Protein AF-0000000074055355 (afdb_homodimer)

Sequence (142 aa):
MTSERKTMTLNLTKDEMDILDALATRKDVSKTSILKAAIKLYYIINLRIESGEKIFSEDDKTGEKAELLLLMTSERKTMTLNLTKDEMDILDALATRKDVSKTSILKAAIKLYYIINLRIESGEKIFSEDDKTGEKAELLLL

Organism: NCBI:txid44742

Solvent-accessible surface area (backbone atoms only — not comparable to full-atom values): 8017 Å² total; per-residue (Å²): 125,85,67,55,71,42,78,48,77,43,82,32,44,46,68,59,48,48,51,40,50,53,52,13,60,76,67,71,51,49,50,66,57,48,52,54,50,15,49,52,49,45,50,56,52,51,54,42,42,75,72,48,29,45,42,31,36,29,33,70,87,79,63,51,73,43,76,57,82,76,129,124,86,68,56,70,40,78,48,77,42,81,32,46,45,68,58,49,48,51,40,51,52,51,13,61,76,68,72,51,50,51,68,56,48,50,54,50,16,50,52,49,44,49,54,52,50,55,41,42,75,72,50,29,44,44,30,36,29,33,69,86,81,63,51,72,45,73,58,80,76,127

Radius of gyration: 15.93 Å; Cα contacts (8 Å, |Δi|>4): 194; chains: 2; bounding box: 33×42×35 Å

Foldseek 3Di:
DPPDDDDDDDDDDPVVVVVLVVVCVVVVHHSVVVVVVVVVVVVVQVVQVVVPDWDWDADPPPRDIDTDDDD/DPPDDDDDDDDDDPVVVVVLVVVCVVVVHHSVVVVVVVVVVVVVQVVQVVVPDWDWDADPPPRDIDTDDDD

Nearest PDB structures (foldseek):
  8qma-assembly1_A  TM=3.713E-01  e=1.885E+00  Sinapis alba
  8dmh-assembly1_c  TM=2.746E-01  e=8.379E+00  Mammarenavirus choriomeningitidis
  8qma-assembly1_A  TM=3.710E-01  e=1.885E+00  Sinapis alba
  8dmh-assembly1_c  TM=2.747E-01  e=8.379E+00  Mammarenavirus choriomeningitidis

pLDDT: mean 91.63, std 10.8, range [41.03, 97.75]

Structure (mmCIF, N/CA/C/O backbone):
data_AF-0000000074055355-model_v1
#
loop_
_entity.id
_entity.type
_entity.pdbx_description
1 polymer 'Transcriptional regulator'
#
loop_
_atom_site.group_PDB
_atom_site.id
_atom_site.type_symbol
_atom_site.label_atom_id
_atom_site.label_alt_id
_atom_site.label_comp_id
_atom_site.label_asym_id
_atom_site.label_entity_id
_atom_site.label_seq_id
_atom_site.pdbx_PDB_ins_code
_atom_site.Cartn_x
_atom_site.Cartn_y
_atom_site.Cartn_z
_atom_site.occupancy
_atom_site.B_iso_or_equiv
_atom_site.auth_seq_id
_atom_site.auth_comp_id
_atom_site.auth_asym_id
_atom_site.auth_atom_id
_atom_site.pdbx_PDB_model_num
ATOM 1 N N . MET A 1 1 ? 15.883 3.686 22.25 1 41.47 1 MET A N 1
ATOM 2 C CA . MET A 1 1 ? 16.156 5.035 21.766 1 41.47 1 MET A CA 1
ATOM 3 C C . MET A 1 1 ? 14.883 5.68 21.203 1 41.47 1 MET A C 1
ATOM 5 O O . MET A 1 1 ? 14.125 5.035 20.484 1 41.47 1 MET A O 1
ATOM 9 N N . THR A 1 2 ? 14.227 6.559 21.891 1 52.44 2 THR A N 1
ATOM 10 C CA . THR A 1 2 ? 12.953 7.199 21.578 1 52.44 2 THR A CA 1
AT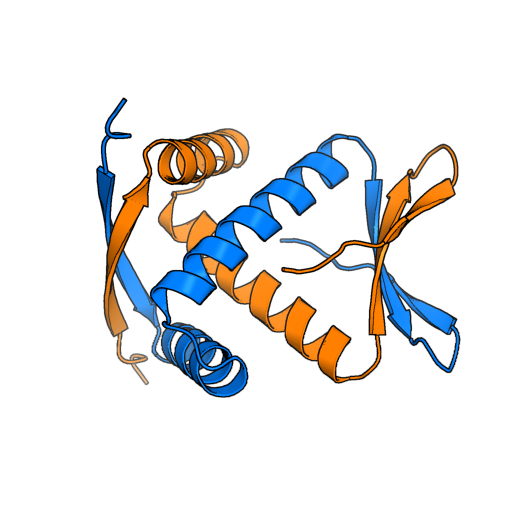OM 11 C C . THR A 1 2 ? 12.883 7.562 20.109 1 52.44 2 THR A C 1
ATOM 13 O O . THR A 1 2 ? 13.656 8.391 19.625 1 52.44 2 THR A O 1
ATOM 16 N N . SER A 1 3 ? 12.633 6.684 19.281 1 61.75 3 SER A N 1
ATOM 17 C CA . SER A 1 3 ? 12.719 6.82 17.828 1 61.75 3 SER A CA 1
ATOM 18 C C . SER A 1 3 ? 12.125 8.148 17.359 1 61.75 3 SER A C 1
ATOM 20 O O . SER A 1 3 ? 11.016 8.508 17.75 1 61.75 3 SER A O 1
ATOM 22 N N . GLU A 1 4 ? 12.852 9.195 17.031 1 82.12 4 GLU A N 1
ATOM 23 C CA . GLU A 1 4 ? 12.523 10.516 16.516 1 82.12 4 GLU A CA 1
ATOM 24 C C . GLU A 1 4 ? 11.312 10.461 15.586 1 82.12 4 GLU A C 1
ATOM 26 O O . GLU A 1 4 ? 11.219 9.57 14.75 1 82.12 4 GLU A O 1
ATOM 31 N N . ARG A 1 5 ? 10.188 11.117 16.109 1 87 5 ARG A N 1
ATOM 32 C CA . ARG A 1 5 ? 8.984 11.234 15.281 1 87 5 ARG A CA 1
ATOM 33 C C . ARG A 1 5 ? 9.125 12.367 14.266 1 87 5 ARG A C 1
ATOM 35 O O . ARG A 1 5 ? 9.75 13.398 14.555 1 87 5 ARG A O 1
ATOM 42 N N . LYS A 1 6 ? 8.68 12.062 13.094 1 93.88 6 LYS A N 1
ATOM 43 C CA . LYS A 1 6 ? 8.617 13.039 12.016 1 93.88 6 LYS A CA 1
ATOM 44 C C . LYS A 1 6 ? 7.176 13.367 11.648 1 93.88 6 LYS A C 1
ATOM 46 O O . LYS A 1 6 ? 6.328 12.469 11.586 1 93.88 6 LYS A O 1
ATOM 51 N N . THR A 1 7 ? 6.891 14.648 11.516 1 95.44 7 THR A N 1
ATOM 52 C CA . THR A 1 7 ? 5.535 15.086 11.203 1 95.44 7 THR A CA 1
ATOM 53 C C . THR A 1 7 ? 5.402 15.406 9.719 1 95.44 7 THR A C 1
ATOM 55 O O . THR A 1 7 ? 6.289 16.031 9.125 1 95.44 7 THR A O 1
ATOM 58 N N . MET A 1 8 ? 4.25 15 9.086 1 95.38 8 MET A N 1
ATOM 59 C CA . MET A 1 8 ? 3.918 15.312 7.699 1 95.38 8 MET A CA 1
ATOM 60 C C . MET A 1 8 ? 2.453 15.719 7.57 1 95.38 8 MET A C 1
ATOM 62 O O . MET A 1 8 ? 1.584 15.141 8.219 1 95.38 8 MET A O 1
ATOM 66 N N . THR A 1 9 ? 2.248 16.703 6.762 1 96.06 9 THR A N 1
ATOM 67 C CA . THR A 1 9 ? 0.883 17.109 6.449 1 96.06 9 THR A CA 1
ATOM 68 C C . THR A 1 9 ? 0.527 16.75 5.012 1 96.06 9 THR A C 1
ATOM 70 O O . THR A 1 9 ? 1.319 16.969 4.094 1 96.06 9 THR A O 1
ATOM 73 N N . LEU A 1 10 ? -0.692 16.156 4.895 1 95.81 10 LEU A N 1
ATOM 74 C CA .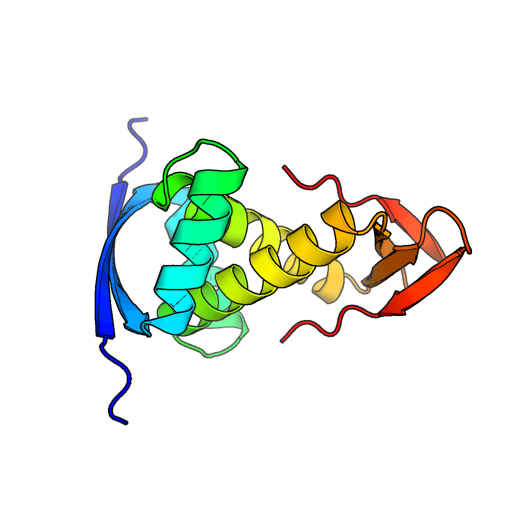 LEU A 1 10 ? -1.157 15.703 3.59 1 95.81 10 LEU A CA 1
ATOM 75 C C . LEU A 1 10 ? -2.422 16.453 3.174 1 95.81 10 LEU A C 1
ATOM 77 O O . LEU A 1 10 ? -3.295 16.703 4.008 1 95.81 10 LEU A O 1
ATOM 81 N N . ASN A 1 11 ? -2.379 16.844 1.925 1 96.19 11 ASN A N 1
ATOM 82 C CA . ASN A 1 11 ? -3.604 17.281 1.271 1 96.19 11 ASN A CA 1
ATOM 83 C C . ASN A 1 11 ? -4.152 16.219 0.323 1 96.19 11 ASN A C 1
ATOM 85 O O . ASN A 1 11 ? -3.598 16 -0.753 1 96.19 11 ASN A O 1
ATOM 89 N N . LEU A 1 12 ? -5.262 15.57 0.776 1 96.75 12 LEU A N 1
ATOM 90 C CA . LEU A 1 12 ? -5.871 14.469 0.041 1 96.75 12 LEU A CA 1
ATOM 91 C C . LEU A 1 12 ? -7.152 14.914 -0.651 1 96.75 12 LEU A C 1
ATOM 93 O O . LEU A 1 12 ? -7.816 15.844 -0.189 1 96.75 12 LEU A O 1
ATOM 97 N N . THR A 1 13 ? -7.375 14.25 -1.804 1 95.88 13 THR A N 1
ATOM 98 C CA . THR A 1 13 ? -8.695 14.445 -2.379 1 95.88 13 THR A CA 1
ATOM 99 C C . THR A 1 13 ? -9.773 13.836 -1.485 1 95.88 13 THR A C 1
ATOM 101 O O . THR A 1 13 ? -9.469 13.062 -0.575 1 95.88 13 THR A O 1
ATOM 104 N N . LYS A 1 14 ? -10.953 14.281 -1.746 1 95.88 14 LYS A N 1
ATOM 105 C CA . LYS A 1 14 ? -12.07 13.688 -1.013 1 95.88 14 LYS A CA 1
ATOM 106 C C . LYS A 1 14 ? -12.125 12.18 -1.227 1 95.88 14 LYS A C 1
ATOM 108 O O . LYS A 1 14 ? -12.391 11.422 -0.289 1 95.88 14 LYS A O 1
ATOM 113 N N . ASP A 1 15 ? -11.914 11.773 -2.436 1 94.88 15 ASP A N 1
ATOM 114 C CA . ASP A 1 15 ? -11.945 10.352 -2.76 1 94.88 15 ASP A CA 1
ATOM 115 C C . ASP A 1 15 ? -10.883 9.586 -1.967 1 94.88 15 ASP A C 1
ATOM 117 O O . ASP A 1 15 ? -11.164 8.508 -1.43 1 94.88 15 ASP A O 1
ATOM 121 N N . GLU A 1 16 ? -9.664 10.07 -1.868 1 96 16 GLU A N 1
ATOM 122 C CA . GLU A 1 16 ? -8.57 9.438 -1.131 1 96 16 GLU A CA 1
ATOM 123 C C . GLU A 1 16 ? -8.898 9.344 0.358 1 96 16 GLU A C 1
ATOM 125 O O . GLU A 1 16 ? -8.648 8.32 0.99 1 96 16 GLU A O 1
ATOM 130 N N . MET A 1 17 ? -9.5 10.406 0.881 1 97 17 MET A N 1
ATOM 131 C CA . MET A 1 17 ? -9.891 10.422 2.289 1 97 17 MET A CA 1
ATOM 132 C C . MET A 1 17 ? -11.008 9.414 2.553 1 97 17 MET A C 1
ATOM 134 O O . MET A 1 17 ? -11.016 8.742 3.586 1 97 17 MET A O 1
ATOM 138 N N . ASP A 1 18 ? -11.93 9.328 1.61 1 96.81 18 ASP A N 1
ATOM 139 C CA . ASP A 1 18 ? -13.031 8.375 1.745 1 96.81 18 ASP A CA 1
ATOM 140 C C . ASP A 1 18 ? -12.508 6.941 1.763 1 96.81 18 ASP A C 1
ATOM 142 O O . ASP A 1 18 ? -13.039 6.094 2.486 1 96.81 18 ASP A O 1
ATOM 146 N N . ILE A 1 19 ? -11.492 6.695 0.997 1 97.38 19 ILE A N 1
ATOM 147 C CA . ILE A 1 19 ? -10.859 5.379 0.988 1 97.38 19 ILE A CA 1
ATOM 148 C C . ILE A 1 19 ? -10.297 5.066 2.373 1 97.38 19 ILE A C 1
ATOM 150 O O . ILE A 1 19 ? -10.539 3.988 2.918 1 97.38 19 ILE A O 1
ATOM 154 N N . LEU A 1 20 ? -9.547 6.004 2.965 1 97.69 20 LEU A N 1
ATOM 155 C CA . LEU A 1 20 ? -8.977 5.816 4.293 1 97.69 20 LEU A CA 1
ATOM 156 C C . LEU A 1 20 ? -10.07 5.586 5.328 1 97.69 20 LEU A C 1
ATOM 158 O O . LEU A 1 20 ? -9.961 4.688 6.168 1 97.69 20 LEU A O 1
ATOM 162 N N . ASP A 1 21 ? -11.148 6.363 5.191 1 97.5 21 ASP A N 1
ATOM 163 C CA . ASP A 1 21 ? -12.258 6.238 6.133 1 97.5 21 ASP A CA 1
ATOM 164 C C . ASP A 1 21 ? -12.922 4.867 6.027 1 97.5 21 ASP A C 1
ATOM 166 O O . ASP A 1 21 ? -13.203 4.23 7.043 1 97.5 21 ASP A O 1
ATOM 170 N N . ALA A 1 22 ? -13.156 4.477 4.832 1 97.44 22 ALA A N 1
ATOM 171 C CA . ALA A 1 22 ? -13.812 3.191 4.605 1 97.44 22 ALA A CA 1
ATOM 172 C C . ALA A 1 22 ? -12.953 2.043 5.129 1 97.44 22 ALA A C 1
ATOM 174 O O . ALA A 1 22 ? -13.453 1.148 5.816 1 97.44 22 ALA A O 1
ATOM 175 N N . LEU A 1 23 ? -11.656 2.033 4.898 1 96.94 23 LEU A N 1
ATOM 176 C CA . LEU A 1 23 ? -10.742 0.994 5.359 1 96.94 23 LEU A CA 1
ATOM 177 C C . LEU A 1 23 ? -10.641 1.001 6.883 1 96.94 23 LEU A C 1
ATOM 179 O O . LEU A 1 23 ? -10.648 -0.058 7.516 1 96.94 23 LEU A O 1
ATOM 183 N N . ALA A 1 24 ? -10.469 2.189 7.43 1 97.5 24 ALA A N 1
ATOM 184 C CA . ALA A 1 24 ? -10.352 2.334 8.875 1 97.5 24 ALA A CA 1
ATOM 185 C C . ALA A 1 24 ? -11.586 1.776 9.586 1 97.5 24 ALA A C 1
ATOM 187 O O . ALA A 1 24 ? -11.461 1.059 10.586 1 97.5 24 ALA A O 1
ATOM 188 N N . THR A 1 25 ? -12.805 2.133 9.055 1 97.56 25 THR A N 1
ATOM 189 C CA . THR A 1 25 ? -14.062 1.651 9.625 1 97.56 25 THR A CA 1
ATOM 190 C C . THR A 1 25 ? -14.156 0.133 9.508 1 97.56 25 THR A C 1
ATOM 192 O O . THR A 1 25 ? -14.477 -0.551 10.477 1 97.56 25 THR A O 1
ATOM 195 N N . ARG A 1 26 ? -13.852 -0.398 8.406 1 95.12 26 ARG A N 1
ATOM 196 C CA . ARG A 1 26 ? -13.977 -1.826 8.133 1 95.12 26 ARG A CA 1
ATOM 197 C C . ARG A 1 26 ? -13.031 -2.635 9.023 1 95.12 26 ARG A C 1
ATOM 199 O O . ARG A 1 26 ? -13.391 -3.717 9.492 1 95.12 26 ARG A O 1
ATOM 206 N N . LYS A 1 27 ? -11.844 -2.09 9.336 1 95.06 27 LYS A N 1
ATOM 207 C CA . LYS A 1 27 ? -10.828 -2.809 10.102 1 95.06 27 LYS A CA 1
ATOM 208 C C . LYS A 1 27 ? -10.875 -2.42 11.578 1 95.06 27 LYS A C 1
ATOM 210 O O . LYS A 1 27 ? -10.156 -2.99 12.398 1 95.06 27 LYS A O 1
ATOM 215 N N . ASP A 1 28 ? -11.664 -1.444 11.914 1 97.19 28 ASP A N 1
ATOM 216 C CA . ASP A 1 28 ? -11.805 -0.938 13.273 1 97.19 28 ASP A CA 1
ATOM 217 C C . ASP A 1 28 ? -10.469 -0.426 13.805 1 97.19 28 ASP A C 1
ATOM 219 O O . ASP A 1 28 ? -10.023 -0.841 14.875 1 97.19 28 ASP A O 1
ATOM 223 N N . VAL A 1 29 ? -9.758 0.399 13.023 1 97.19 29 VAL A N 1
ATOM 224 C CA . VAL A 1 29 ? -8.508 1.066 13.359 1 97.19 29 VAL A CA 1
ATOM 225 C C . VAL A 1 29 ? -8.547 2.518 12.891 1 97.19 29 VAL A C 1
ATOM 227 O O . VAL A 1 29 ? -9.531 2.951 12.289 1 97.19 29 VAL A O 1
ATOM 230 N N . SER A 1 30 ? -7.57 3.262 13.281 1 97.25 30 SER A N 1
ATOM 231 C CA . SER A 1 30 ? -7.508 4.664 12.883 1 97.25 30 SER A CA 1
ATOM 232 C C . SER A 1 30 ? -7.023 4.805 11.438 1 97.25 30 SER A C 1
ATOM 234 O O . SER A 1 30 ? -6.367 3.906 10.906 1 97.25 30 SE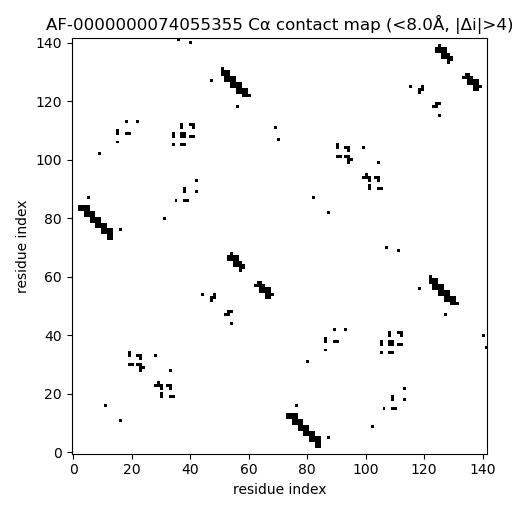R A O 1
ATOM 236 N N . LYS A 1 31 ? -7.375 5.855 10.867 1 96.88 31 LYS A N 1
ATOM 237 C CA . LYS A 1 31 ? -6.863 6.172 9.539 1 96.88 31 LYS A CA 1
ATOM 238 C C . LYS A 1 31 ? -5.336 6.184 9.531 1 96.88 31 LYS A C 1
ATOM 240 O O . LYS A 1 31 ? -4.711 5.758 8.555 1 96.88 31 LYS A O 1
ATOM 245 N N . THR A 1 32 ? -4.73 6.691 10.602 1 96.06 32 THR A N 1
ATOM 246 C CA . THR A 1 32 ? -3.277 6.707 10.727 1 96.06 32 THR A CA 1
ATOM 247 C C . THR A 1 32 ? -2.717 5.289 10.68 1 96.06 32 THR A C 1
ATOM 249 O O . THR A 1 32 ? -1.708 5.035 10.016 1 96.06 32 THR A O 1
ATOM 252 N N . SER A 1 33 ? -3.379 4.375 11.359 1 96.31 33 SER A N 1
ATOM 253 C CA . SER A 1 33 ? -2.959 2.977 11.328 1 96.31 33 SER A CA 1
ATOM 254 C C . SER A 1 33 ? -3.02 2.412 9.914 1 96.31 33 SER A C 1
ATOM 256 O O . SER A 1 33 ? -2.119 1.684 9.492 1 96.31 33 SER A O 1
ATOM 258 N N . ILE A 1 34 ? -4.062 2.76 9.172 1 97.06 34 ILE A N 1
ATOM 259 C CA . ILE A 1 34 ? -4.211 2.311 7.793 1 97.06 34 ILE A CA 1
ATOM 260 C C . ILE A 1 34 ? -3.055 2.842 6.949 1 97.06 34 ILE A C 1
ATOM 262 O O . ILE A 1 34 ? -2.455 2.096 6.172 1 97.06 34 ILE A O 1
ATOM 266 N N . LEU A 1 35 ? -2.729 4.113 7.113 1 97.06 35 LEU A N 1
ATOM 267 C CA . LEU A 1 35 ? -1.678 4.742 6.324 1 97.06 35 LEU A CA 1
ATOM 268 C C . LEU A 1 35 ? -0.324 4.102 6.609 1 97.06 35 LEU A C 1
ATOM 270 O O . LEU A 1 35 ? 0.461 3.861 5.688 1 97.06 35 LEU A O 1
ATOM 274 N N . LYS A 1 36 ? -0.071 3.779 7.863 1 96.31 36 LYS A N 1
ATOM 275 C CA . LYS A 1 36 ? 1.193 3.15 8.234 1 96.31 36 LYS A CA 1
ATOM 276 C C . LYS A 1 36 ? 1.298 1.742 7.656 1 96.31 36 LYS A C 1
ATOM 278 O O . LYS A 1 36 ? 2.354 1.346 7.16 1 96.31 36 LYS A O 1
ATOM 283 N N . ALA A 1 37 ? 0.198 1.091 7.617 1 96.38 37 ALA A N 1
ATOM 284 C CA . ALA A 1 37 ? 0.163 -0.233 7.004 1 96.38 37 ALA A CA 1
ATOM 285 C C . ALA A 1 37 ? 0.34 -0.138 5.488 1 96.38 37 ALA A C 1
ATOM 287 O O . ALA A 1 37 ? 1.037 -0.958 4.887 1 96.38 37 ALA A O 1
ATOM 288 N N . ALA A 1 38 ? -0.249 0.857 4.898 1 96.81 38 ALA A N 1
ATOM 289 C CA . ALA A 1 38 ? -0.12 1.08 3.459 1 96.81 38 ALA A CA 1
ATOM 290 C C . ALA A 1 38 ? 1.328 1.37 3.076 1 96.81 38 ALA A C 1
ATOM 292 O O . ALA A 1 38 ? 1.833 0.84 2.084 1 96.81 38 ALA A O 1
ATOM 293 N N . ILE A 1 39 ? 2.004 2.188 3.832 1 96.81 39 ILE A N 1
ATOM 294 C CA . ILE A 1 39 ? 3.404 2.521 3.59 1 96.81 39 ILE A CA 1
ATOM 295 C C . ILE A 1 39 ? 4.254 1.253 3.637 1 96.81 39 ILE A C 1
ATOM 297 O O . ILE A 1 39 ? 5.07 1.014 2.744 1 96.81 39 ILE A O 1
ATOM 301 N N . LYS A 1 40 ? 4.031 0.496 4.672 1 95.44 40 LYS A N 1
ATOM 302 C CA . LYS A 1 40 ? 4.816 -0.724 4.844 1 95.44 40 LYS A CA 1
ATOM 303 C C . LYS A 1 40 ? 4.578 -1.696 3.691 1 95.44 40 LYS A C 1
ATOM 305 O O . LYS A 1 40 ? 5.523 -2.273 3.154 1 95.44 40 LYS A O 1
ATOM 310 N N . LEU A 1 41 ? 3.326 -1.814 3.35 1 95.25 41 LEU A N 1
ATOM 311 C CA . LEU A 1 41 ? 3.01 -2.729 2.258 1 95.25 41 LEU A CA 1
ATOM 312 C C . LEU A 1 41 ? 3.623 -2.242 0.949 1 95.25 41 LEU A C 1
ATOM 314 O O . LEU A 1 41 ? 4.18 -3.037 0.186 1 95.25 41 LEU A O 1
ATOM 318 N N . TYR A 1 42 ? 3.486 -0.994 0.674 1 95.75 42 TYR A N 1
ATOM 319 C CA . TYR A 1 42 ? 4.051 -0.418 -0.542 1 95.75 42 TYR A CA 1
ATOM 320 C C . TYR A 1 42 ? 5.555 -0.645 -0.608 1 95.75 42 TYR A C 1
ATOM 322 O O . TYR A 1 42 ? 6.094 -0.966 -1.669 1 95.75 42 TYR A O 1
ATOM 330 N N . TYR A 1 43 ? 6.215 -0.511 0.475 1 95.56 43 TYR A N 1
ATOM 331 C CA . TYR A 1 43 ? 7.656 -0.727 0.555 1 95.56 43 TYR A CA 1
ATOM 332 C C . TYR A 1 43 ? 8.008 -2.18 0.257 1 95.56 43 TYR A C 1
ATOM 334 O O . TYR A 1 43 ? 8.867 -2.457 -0.586 1 95.56 43 TYR A O 1
ATOM 342 N N . ILE A 1 44 ? 7.316 -3.113 0.958 1 93.25 44 ILE A N 1
ATOM 343 C CA . ILE A 1 44 ? 7.586 -4.539 0.805 1 93.25 44 ILE A CA 1
ATOM 344 C C . ILE A 1 44 ? 7.355 -4.953 -0.646 1 93.25 44 ILE A C 1
ATOM 346 O O . ILE A 1 44 ? 8.18 -5.66 -1.233 1 93.25 44 ILE A O 1
ATOM 350 N N . ILE A 1 45 ? 6.277 -4.453 -1.261 1 93.94 45 ILE A N 1
ATOM 351 C CA . ILE A 1 45 ? 5.941 -4.805 -2.635 1 93.94 45 ILE A CA 1
ATOM 352 C C . ILE A 1 45 ? 7.023 -4.285 -3.58 1 93.94 45 ILE A C 1
ATOM 354 O O . ILE A 1 45 ? 7.473 -5.004 -4.477 1 93.94 45 ILE A O 1
ATOM 358 N N . ASN A 1 46 ? 7.465 -3.021 -3.4 1 93.94 46 ASN A N 1
ATOM 359 C CA . ASN A 1 46 ? 8.477 -2.455 -4.289 1 93.94 46 ASN A CA 1
ATOM 360 C C . ASN A 1 46 ? 9.82 -3.156 -4.129 1 93.94 46 ASN A C 1
ATOM 362 O O . ASN A 1 46 ? 10.555 -3.332 -5.105 1 93.94 46 ASN A O 1
ATOM 366 N N . LEU A 1 47 ? 10.141 -3.605 -2.873 1 92 47 LEU A N 1
ATOM 367 C CA . LEU A 1 47 ? 11.367 -4.371 -2.668 1 92 47 LEU A CA 1
ATOM 368 C C . LEU A 1 47 ? 11.336 -5.668 -3.467 1 92 47 LEU A C 1
ATOM 370 O O . LEU A 1 47 ? 12.336 -6.051 -4.082 1 92 47 LEU A O 1
ATOM 374 N N . ARG A 1 48 ? 10.219 -6.34 -3.473 1 91.94 48 ARG A N 1
ATOM 375 C CA . ARG A 1 48 ? 10.086 -7.613 -4.172 1 91.94 48 ARG A CA 1
ATOM 376 C C . ARG A 1 48 ? 10.164 -7.418 -5.684 1 91.94 48 ARG A C 1
ATOM 378 O O . ARG A 1 48 ? 10.836 -8.18 -6.379 1 91.94 48 ARG A O 1
ATOM 385 N N . ILE A 1 49 ? 9.508 -6.418 -6.184 1 92.88 49 ILE A N 1
ATOM 386 C CA . ILE A 1 49 ? 9.5 -6.141 -7.613 1 92.88 49 ILE A CA 1
ATOM 387 C C . ILE A 1 49 ? 10.914 -5.793 -8.07 1 92.88 49 ILE A C 1
ATOM 389 O O . ILE A 1 49 ? 11.375 -6.273 -9.109 1 92.88 49 ILE A O 1
ATOM 393 N N . GLU A 1 50 ? 11.562 -4.992 -7.316 1 92 50 GLU A N 1
ATOM 394 C CA . GLU A 1 50 ? 12.93 -4.605 -7.648 1 92 50 GLU A CA 1
ATOM 395 C C . GLU A 1 50 ? 13.875 -5.809 -7.617 1 92 50 GLU A C 1
ATOM 397 O O . GLU A 1 50 ? 14.898 -5.82 -8.305 1 92 50 GLU A O 1
ATOM 402 N N . SER A 1 51 ? 13.5 -6.812 -6.848 1 92.75 51 SER A N 1
ATOM 403 C CA . SER A 1 51 ? 14.312 -8.016 -6.738 1 92.75 51 SER A CA 1
ATOM 404 C C . SER A 1 51 ? 13.969 -9.016 -7.836 1 92.75 51 SER A C 1
ATOM 406 O O . SER A 1 51 ? 14.516 -10.125 -7.871 1 92.75 51 SER A O 1
ATOM 408 N N . GLY A 1 52 ? 13 -8.703 -8.688 1 93.19 52 GLY A N 1
ATOM 409 C CA . GLY A 1 52 ? 12.719 -9.531 -9.844 1 93.19 52 GLY A CA 1
ATOM 410 C C . GLY A 1 52 ? 11.445 -10.336 -9.703 1 93.19 52 GLY A C 1
ATOM 411 O O . GLY A 1 52 ? 11.195 -11.258 -10.492 1 93.19 52 GLY A O 1
ATOM 412 N N . GLU A 1 53 ? 10.648 -9.992 -8.656 1 94.31 53 GLU A N 1
ATOM 413 C CA . GLU A 1 53 ? 9.406 -10.719 -8.461 1 94.31 53 GLU A CA 1
ATOM 414 C C . GLU A 1 53 ? 8.227 -9.984 -9.102 1 94.31 53 GLU A C 1
ATOM 416 O O . GLU A 1 53 ? 8.273 -8.766 -9.273 1 94.31 53 GLU A O 1
ATOM 421 N N . LYS A 1 54 ? 7.215 -10.773 -9.461 1 93.69 54 LYS A N 1
ATOM 422 C CA . LYS A 1 54 ? 5.91 -10.258 -9.875 1 93.69 54 LYS A CA 1
ATOM 423 C C . LYS A 1 54 ? 4.859 -10.492 -8.797 1 93.69 54 LYS A C 1
ATOM 425 O O . LYS A 1 54 ? 4.93 -11.477 -8.055 1 93.69 54 LYS A O 1
ATOM 430 N N . ILE A 1 55 ? 3.963 -9.578 -8.703 1 94.19 55 ILE A N 1
ATOM 431 C CA . ILE A 1 55 ? 2.883 -9.68 -7.727 1 94.19 55 ILE A CA 1
ATOM 432 C C . ILE A 1 55 ? 1.6 -10.125 -8.422 1 94.19 55 ILE A C 1
ATOM 434 O O . ILE A 1 55 ? 1.235 -9.586 -9.469 1 94.19 55 ILE A O 1
ATOM 438 N N . PHE A 1 56 ? 0.9 -11.055 -7.773 1 94.38 56 PHE A N 1
ATOM 439 C CA . PHE A 1 56 ? -0.316 -11.625 -8.344 1 94.38 56 PHE A CA 1
ATOM 440 C C . PHE A 1 56 ? -1.414 -11.727 -7.297 1 94.38 56 PHE A C 1
ATOM 442 O O . PHE A 1 56 ? -1.129 -11.812 -6.102 1 94.38 56 PHE A O 1
ATOM 449 N N . SER A 1 57 ? -2.555 -11.594 -7.816 1 93.69 57 SER A N 1
ATOM 450 C CA . SER A 1 57 ? -3.699 -12.086 -7.055 1 93.69 57 SER A CA 1
ATOM 451 C C . SER A 1 57 ? -4.25 -13.375 -7.648 1 93.69 57 SER A C 1
ATOM 453 O O . SER A 1 57 ? -4.168 -13.586 -8.859 1 93.69 57 SER A O 1
ATOM 455 N N . GLU A 1 58 ? -4.648 -14.25 -6.785 1 93.62 58 GLU A N 1
ATO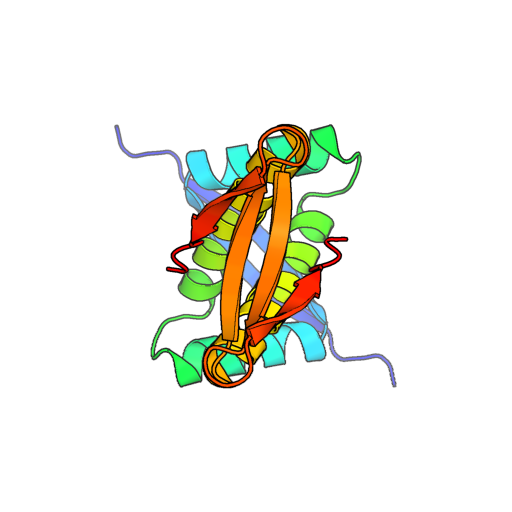M 456 C CA . GLU A 1 58 ? -5.223 -15.523 -7.203 1 93.62 58 GLU A CA 1
ATOM 457 C C . GLU A 1 58 ? -6.535 -15.805 -6.477 1 93.62 58 GLU A C 1
ATOM 459 O O . GLU A 1 58 ? -6.594 -15.742 -5.246 1 93.62 58 GLU A O 1
ATOM 464 N N . ASP A 1 59 ? -7.57 -16.109 -7.328 1 94.81 59 ASP A N 1
ATOM 465 C CA . ASP A 1 59 ? -8.844 -16.5 -6.73 1 94.81 59 ASP A CA 1
ATOM 466 C C . ASP A 1 59 ? -8.719 -17.844 -6.012 1 94.81 59 ASP A C 1
ATOM 468 O O . ASP A 1 59 ? -8.305 -18.844 -6.613 1 94.81 59 ASP A O 1
ATOM 472 N N . ASP A 1 60 ? -9.023 -17.859 -4.848 1 88.81 60 ASP A N 1
ATOM 473 C CA . ASP A 1 60 ? -8.812 -19.047 -4.016 1 88.81 60 ASP A CA 1
ATOM 474 C C . ASP A 1 60 ? -9.68 -20.203 -4.484 1 88.81 60 ASP A C 1
ATOM 476 O O . ASP A 1 60 ? -9.289 -21.375 -4.363 1 88.81 60 ASP A O 1
ATOM 480 N N . LYS A 1 61 ? -10.844 -19.922 -5.117 1 94.06 61 LYS A N 1
ATOM 481 C CA . LYS A 1 61 ? -11.789 -20.953 -5.516 1 94.06 61 LYS A CA 1
ATOM 482 C C . LYS A 1 61 ? -11.523 -21.422 -6.941 1 94.06 61 LYS A C 1
ATOM 484 O O . LYS A 1 61 ? -11.547 -22.625 -7.219 1 94.06 61 LYS A O 1
ATOM 489 N N . THR A 1 62 ? -11.211 -20.547 -7.859 1 94.75 62 THR A N 1
ATOM 490 C CA . THR A 1 62 ? -11.125 -20.891 -9.273 1 94.75 62 THR A CA 1
ATOM 491 C C . THR A 1 62 ? -9.672 -21.078 -9.695 1 94.75 62 THR A C 1
ATOM 493 O O . THR A 1 62 ? -9.398 -21.688 -10.727 1 94.75 62 THR A O 1
ATOM 496 N N . GLY A 1 63 ? -8.742 -20.438 -8.984 1 92.69 63 GLY A N 1
ATOM 497 C CA . GLY A 1 63 ? -7.336 -20.484 -9.359 1 92.69 63 GLY A CA 1
ATOM 498 C C . GLY A 1 63 ? -6.961 -19.469 -10.422 1 92.69 63 GLY A C 1
ATOM 499 O O . GLY A 1 63 ? -5.812 -19.422 -10.867 1 92.69 63 GLY A O 1
ATOM 500 N N . GLU A 1 64 ? -7.922 -18.594 -10.727 1 94.69 64 GLU A N 1
ATOM 501 C CA . GLU A 1 64 ? -7.637 -17.547 -11.711 1 94.69 64 GLU A CA 1
ATOM 502 C C . GLU A 1 64 ? -6.645 -16.531 -11.164 1 94.69 64 GLU A C 1
ATOM 504 O O . GLU A 1 64 ? -6.789 -16.062 -10.031 1 94.69 64 GLU A O 1
ATOM 509 N N . LYS A 1 65 ? -5.652 -16.234 -12.016 1 92.25 65 LYS A N 1
ATOM 510 C CA . LYS A 1 65 ? -4.566 -15.352 -11.609 1 92.25 65 LYS A CA 1
ATOM 511 C C . LYS A 1 65 ? -4.605 -14.039 -12.391 1 92.25 65 LYS A C 1
ATOM 513 O O . LYS A 1 65 ? -4.969 -14.023 -13.57 1 92.25 65 LYS A O 1
ATOM 518 N N . ALA A 1 66 ? -4.281 -12.953 -11.688 1 92.44 66 ALA A N 1
ATOM 519 C CA . ALA A 1 66 ? -4.098 -11.641 -12.297 1 92.44 66 ALA A CA 1
ATOM 520 C C . ALA A 1 66 ? -2.865 -10.938 -11.742 1 92.44 66 ALA A C 1
ATOM 522 O O . ALA A 1 66 ? -2.66 -10.906 -10.523 1 92.44 66 ALA A O 1
ATOM 523 N N . GLU A 1 67 ? -2.111 -10.492 -12.688 1 92 67 GLU A N 1
ATOM 524 C CA . GLU A 1 67 ? -0.961 -9.711 -12.242 1 92 67 GLU A CA 1
ATOM 525 C C . GLU A 1 67 ? -1.394 -8.344 -11.711 1 92 67 GLU A C 1
ATOM 527 O O . GLU A 1 67 ? -2.242 -7.684 -12.312 1 92 67 GLU A O 1
ATOM 532 N N . LEU A 1 68 ? -0.811 -8.086 -10.469 1 87.31 68 LEU A N 1
ATOM 533 C CA . LEU A 1 68 ? -1.04 -6.738 -9.953 1 87.31 68 LEU A CA 1
ATOM 534 C C . LEU A 1 68 ? -0.039 -5.754 -10.547 1 87.31 68 LEU A C 1
ATOM 536 O O . LEU A 1 68 ? 1.172 -5.98 -10.484 1 87.31 68 LEU A O 1
ATOM 540 N N . LEU A 1 69 ? -0.615 -4.828 -11.398 1 76.44 69 LEU A N 1
ATOM 541 C CA . LEU A 1 69 ? 0.24 -3.801 -11.984 1 76.44 69 LEU A CA 1
ATOM 542 C C . LEU A 1 69 ? 0.417 -2.631 -11.023 1 76.44 69 LEU A C 1
ATOM 544 O O . LEU A 1 69 ? -0.563 -2.1 -10.5 1 76.44 69 LEU A O 1
ATOM 548 N N . LEU A 1 70 ? 1.657 -2.658 -10.477 1 68.06 70 LEU A N 1
ATOM 549 C CA . LEU A 1 70 ? 1.902 -1.625 -9.477 1 68.06 70 LEU A CA 1
ATOM 550 C C . LEU A 1 70 ? 2.412 -0.345 -10.125 1 68.06 70 LEU A C 1
ATOM 552 O O . LEU A 1 70 ? 3.145 -0.398 -11.117 1 68.06 70 LEU A O 1
ATOM 556 N N . LEU A 1 71 ? 1.655 0.616 -9.969 1 55.84 71 LEU A N 1
ATOM 557 C CA . LEU A 1 71 ? 2.088 1.937 -10.414 1 55.84 71 LEU A CA 1
ATOM 558 C C . LEU A 1 71 ? 3.301 2.406 -9.617 1 55.84 71 LEU A C 1
ATOM 560 O O . LEU A 1 71 ? 3.496 1.992 -8.469 1 55.84 71 LEU A O 1
ATOM 564 N N . MET B 1 1 ? -16.203 19.438 -10.727 1 41.03 1 MET B N 1
ATOM 565 C CA . MET B 1 1 ? -16.516 19.797 -9.344 1 41.03 1 MET B CA 1
ATOM 566 C C . MET B 1 1 ? -15.266 19.781 -8.484 1 41.03 1 MET B C 1
ATOM 568 O O . MET B 1 1 ? -14.461 18.844 -8.562 1 41.03 1 MET B O 1
ATOM 572 N N . THR B 1 2 ? -14.641 20.875 -8.18 1 52.25 2 THR B N 1
ATOM 573 C CA . THR B 1 2 ? -13.375 21.062 -7.484 1 52.25 2 THR B CA 1
ATOM 574 C C . THR B 1 2 ? -13.266 20.109 -6.297 1 52.25 2 THR B C 1
ATOM 576 O O . THR B 1 2 ? -14.039 20.203 -5.344 1 52.25 2 THR B O 1
ATOM 579 N N . SER B 1 3 ? -12.953 18.938 -6.492 1 61.47 3 SER B N 1
ATOM 580 C CA . SER B 1 3 ? -13.016 17.844 -5.52 1 61.47 3 SER B CA 1
ATOM 581 C C . SER B 1 3 ? -12.453 18.281 -4.168 1 61.47 3 SER B C 1
ATOM 583 O O . SER B 1 3 ? -11.359 18.844 -4.098 1 61.47 3 SER B O 1
ATOM 585 N N . GLU B 1 4 ? -13.219 18.625 -3.133 1 82.06 4 GLU B N 1
ATOM 586 C CA . GLU B 1 4 ? -12.914 19.016 -1.757 1 82.06 4 GLU B CA 1
ATOM 587 C C . GLU B 1 4 ? -11.695 18.266 -1.227 1 82.06 4 GLU B C 1
ATOM 589 O O . GLU B 1 4 ? -11.547 17.062 -1.447 1 82.06 4 GLU B O 1
ATOM 594 N N . ARG B 1 5 ? -10.594 19.125 -1.021 1 87.06 5 ARG B N 1
ATOM 595 C CA . ARG B 1 5 ? -9.383 18.578 -0.414 1 87.06 5 ARG B CA 1
ATOM 596 C C . ARG B 1 5 ? -9.547 18.438 1.096 1 87.06 5 ARG B C 1
ATOM 598 O O . ARG B 1 5 ? -10.211 19.25 1.733 1 87.06 5 ARG B O 1
ATOM 605 N N . LYS B 1 6 ? -9.062 17.328 1.564 1 93.88 6 LYS B N 1
ATOM 606 C CA . LYS B 1 6 ? -9.023 17.047 2.994 1 93.88 6 LYS B CA 1
ATOM 607 C C . LYS B 1 6 ? -7.586 17.016 3.508 1 93.88 6 LYS B C 1
ATOM 609 O O . LYS B 1 6 ? -6.699 16.469 2.852 1 93.88 6 LYS B O 1
ATOM 614 N N . THR B 1 7 ? -7.363 17.703 4.621 1 95.38 7 THR B N 1
ATOM 615 C CA . THR B 1 7 ? -6.02 17.781 5.184 1 95.38 7 THR B CA 1
ATOM 616 C C . THR B 1 7 ? -5.867 16.797 6.34 1 95.38 7 THR B C 1
ATOM 618 O O . THR B 1 7 ? -6.77 16.656 7.168 1 95.38 7 THR B O 1
ATOM 621 N N . MET B 1 8 ? -4.691 16.094 6.406 1 95.25 8 MET B N 1
ATOM 622 C CA . MET B 1 8 ? -4.336 15.195 7.504 1 95.25 8 MET B CA 1
ATOM 623 C C . MET B 1 8 ? -2.889 15.406 7.934 1 95.25 8 MET B C 1
ATOM 625 O O . MET B 1 8 ? -2.012 15.617 7.094 1 95.25 8 MET B O 1
ATOM 629 N N . THR B 1 9 ? -2.713 15.367 9.211 1 96 9 THR B N 1
ATOM 630 C CA . THR B 1 9 ? -1.358 15.414 9.75 1 96 9 THR B CA 1
ATOM 631 C C . THR B 1 9 ? -0.956 14.062 10.336 1 96 9 THR B C 1
ATOM 633 O O . THR B 1 9 ? -1.737 13.43 11.047 1 96 9 THR B O 1
ATOM 636 N N . LEU B 1 10 ? 0.291 13.664 9.969 1 95.75 10 LEU B N 1
ATOM 637 C CA . LEU B 1 10 ? 0.802 12.367 10.406 1 95.75 10 LEU B CA 1
ATOM 638 C C . LEU B 1 10 ? 2.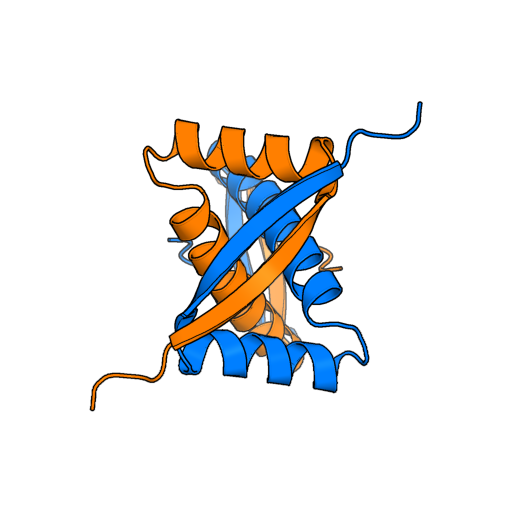039 12.539 11.281 1 95.75 10 LEU B C 1
ATOM 640 O O . LEU B 1 10 ? 2.883 13.398 11.008 1 95.75 10 LEU B O 1
ATOM 644 N N . ASN B 1 11 ? 2.002 11.766 12.328 1 96.19 11 ASN B N 1
ATOM 645 C CA . ASN B 1 11 ? 3.219 11.562 13.109 1 96.19 11 ASN B CA 1
ATOM 646 C C . ASN B 1 11 ? 3.832 10.188 12.844 1 96.19 11 ASN B C 1
ATOM 648 O O . ASN B 1 11 ? 3.312 9.172 13.312 1 96.19 11 ASN B O 1
ATOM 652 N N . LEU B 1 12 ? 4.957 10.203 12.078 1 96.81 12 LEU B N 1
ATOM 653 C CA . LEU B 1 12 ? 5.629 8.977 11.648 1 96.81 12 LEU B CA 1
ATOM 654 C C . LEU B 1 12 ? 6.906 8.75 12.453 1 96.81 12 LEU B C 1
ATOM 656 O O . LEU B 1 12 ? 7.523 9.703 12.922 1 96.81 12 LEU B O 1
ATOM 660 N N . THR B 1 13 ? 7.18 7.441 12.617 1 95.94 13 THR B N 1
ATOM 661 C CA . THR B 1 13 ? 8.508 7.156 13.148 1 95.94 13 THR B CA 1
ATOM 662 C C . THR B 1 13 ? 9.586 7.547 12.141 1 95.94 13 THR B C 1
ATOM 664 O O . THR B 1 13 ? 9.297 7.789 10.969 1 95.94 13 THR B O 1
ATOM 667 N N . LYS B 1 14 ? 10.766 7.66 12.68 1 96 14 LYS B N 1
ATOM 668 C CA . LYS B 1 14 ? 11.883 7.93 11.781 1 96 14 LYS B CA 1
ATOM 669 C C . LYS B 1 14 ? 12 6.852 10.711 1 96 14 LYS B C 1
ATOM 671 O O . LYS B 1 14 ? 12.281 7.148 9.547 1 96 14 LYS B O 1
ATOM 676 N N . ASP B 1 15 ? 11.82 5.629 11.125 1 95.06 15 ASP B N 1
ATOM 677 C CA . ASP B 1 15 ? 11.914 4.516 10.188 1 95.06 15 ASP B CA 1
ATOM 678 C C . ASP B 1 15 ? 10.875 4.645 9.07 1 95.06 15 ASP B C 1
ATOM 680 O O . ASP B 1 15 ? 11.188 4.434 7.898 1 95.06 15 ASP B O 1
ATOM 684 N N . GLU B 1 16 ? 9.641 4.977 9.383 1 96 16 GLU B N 1
ATOM 685 C CA . GLU B 1 16 ? 8.562 5.141 8.406 1 96 16 GLU B CA 1
ATOM 686 C C . GLU B 1 16 ? 8.859 6.285 7.441 1 96 16 GLU B C 1
ATOM 688 O O . GLU B 1 16 ? 8.641 6.16 6.234 1 96 16 GLU B O 1
ATOM 693 N N . MET B 1 17 ? 9.414 7.363 7.984 1 97 17 MET B N 1
ATOM 694 C CA . MET B 1 17 ? 9.781 8.508 7.152 1 97 17 MET B CA 1
ATOM 695 C C . MET B 1 17 ? 10.93 8.156 6.215 1 97 17 MET B C 1
ATOM 697 O O . MET B 1 17 ? 10.945 8.578 5.059 1 97 17 MET B O 1
ATOM 701 N N . ASP B 1 18 ? 11.875 7.379 6.734 1 96.81 18 ASP B N 1
ATOM 702 C CA . ASP B 1 18 ? 13.008 6.953 5.918 1 96.81 18 ASP B CA 1
ATOM 703 C C . ASP B 1 18 ? 12.555 6.082 4.75 1 96.81 18 ASP B C 1
ATOM 705 O O . ASP B 1 18 ? 13.102 6.168 3.65 1 96.81 18 ASP B O 1
ATOM 709 N N . ILE B 1 19 ? 11.547 5.289 4.996 1 97.38 19 ILE B N 1
ATOM 710 C CA . ILE B 1 19 ? 10.977 4.465 3.938 1 97.38 19 ILE B CA 1
ATOM 711 C C . ILE B 1 19 ? 10.398 5.359 2.844 1 97.38 19 ILE B C 1
ATOM 713 O O . ILE B 1 19 ? 10.664 5.156 1.658 1 97.38 19 ILE B O 1
ATOM 717 N N . LEU B 1 20 ? 9.609 6.367 3.223 1 97.75 20 LEU B N 1
ATOM 718 C CA . LEU B 1 20 ? 9.023 7.293 2.26 1 97.75 20 LEU B CA 1
ATOM 719 C C . LEU B 1 20 ? 10.109 8.023 1.475 1 97.75 20 LEU B C 1
ATOM 721 O O . LEU B 1 20 ? 10.016 8.148 0.251 1 97.75 20 LEU B O 1
ATOM 725 N N . ASP B 1 21 ? 11.148 8.422 2.201 1 97.5 21 ASP B N 1
ATOM 726 C CA . ASP B 1 21 ? 12.242 9.141 1.561 1 97.5 21 ASP B CA 1
ATOM 727 C C . ASP B 1 21 ? 12.961 8.258 0.544 1 97.5 21 ASP B C 1
ATOM 729 O O . ASP B 1 21 ? 13.258 8.695 -0.57 1 97.5 21 ASP B O 1
ATOM 733 N N . ALA B 1 22 ? 13.25 7.07 0.954 1 97.44 22 ALA B N 1
ATOM 734 C CA . ALA B 1 22 ? 13.953 6.141 0.078 1 97.44 22 ALA B CA 1
ATOM 735 C C . ALA B 1 22 ? 13.141 5.832 -1.174 1 97.44 22 ALA B C 1
ATOM 737 O O . ALA B 1 22 ? 13.664 5.863 -2.289 1 97.44 22 ALA B O 1
ATOM 738 N N . LEU B 1 23 ? 11.836 5.602 -1.06 1 97 23 LEU B N 1
ATOM 739 C CA . LEU B 1 23 ? 10.953 5.312 -2.188 1 97 23 LEU B CA 1
ATOM 740 C C . LEU B 1 23 ? 10.82 6.523 -3.102 1 97 23 LEU B C 1
ATOM 742 O O . LEU B 1 23 ? 10.867 6.391 -4.328 1 97 23 LEU B O 1
ATOM 746 N N . ALA B 1 24 ? 10.602 7.66 -2.49 1 97.56 24 ALA B N 1
ATOM 747 C CA . ALA B 1 24 ? 10.453 8.898 -3.25 1 97.56 24 ALA B CA 1
ATOM 748 C C . ALA B 1 24 ? 11.695 9.18 -4.094 1 97.56 24 ALA B C 1
ATOM 750 O O . ALA B 1 24 ? 11.586 9.539 -5.27 1 97.56 24 ALA B O 1
ATOM 751 N N . THR B 1 25 ? 12.906 9.016 -3.469 1 97.5 25 THR B N 1
ATOM 752 C CA . THR B 1 25 ? 14.172 9.227 -4.164 1 97.5 25 THR B CA 1
ATOM 753 C C . THR B 1 25 ? 14.336 8.227 -5.305 1 97.5 25 THR B C 1
ATOM 755 O O . THR B 1 25 ? 14.664 8.609 -6.43 1 97.5 25 THR B O 1
ATOM 758 N N . ARG B 1 26 ? 14.078 7.016 -5.062 1 95.06 26 ARG B N 1
ATOM 759 C CA . ARG B 1 26 ? 14.266 5.945 -6.035 1 95.06 26 ARG B CA 1
ATOM 760 C C . ARG B 1 26 ? 13.344 6.125 -7.238 1 95.06 26 ARG B C 1
ATOM 762 O O . ARG B 1 26 ? 13.742 5.863 -8.375 1 95.06 26 ARG B O 1
ATOM 769 N N . 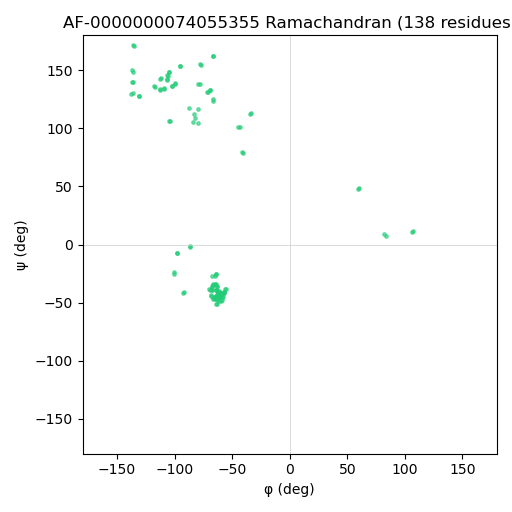LYS B 1 27 ? 12.133 6.664 -7.016 1 95.06 27 LYS B N 1
ATOM 770 C CA . LYS B 1 27 ? 11.133 6.801 -8.078 1 95.06 27 LYS B CA 1
ATOM 771 C C . LYS B 1 27 ? 11.141 8.219 -8.656 1 95.06 27 LYS B C 1
ATOM 773 O O . LYS B 1 27 ? 10.43 8.5 -9.625 1 95.06 27 LYS B O 1
ATOM 778 N N . ASP B 1 28 ? 11.883 9.102 -8.062 1 97.25 28 ASP B N 1
ATOM 779 C CA . ASP B 1 28 ? 11.969 10.5 -8.477 1 97.25 28 ASP B CA 1
ATOM 780 C C . ASP B 1 28 ? 10.602 11.172 -8.422 1 97.25 28 ASP B C 1
ATOM 782 O O . ASP B 1 28 ? 10.156 11.758 -9.406 1 97.25 28 ASP B O 1
ATOM 786 N N . VAL B 1 29 ? 9.867 11.008 -7.316 1 97.19 29 VAL B N 1
ATOM 787 C CA . VAL B 1 29 ? 8.578 11.625 -7.016 1 97.19 29 VAL B CA 1
ATOM 788 C C . VAL B 1 29 ? 8.57 12.133 -5.578 1 97.19 29 VAL B C 1
ATOM 790 O O . VAL B 1 29 ? 9.547 11.953 -4.844 1 97.19 29 VAL B O 1
ATOM 793 N N . SER B 1 30 ? 7.539 12.867 -5.246 1 97.31 30 SER B N 1
ATOM 794 C CA . SER B 1 30 ? 7.422 13.391 -3.889 1 97.31 30 SER B CA 1
ATOM 795 C C . SER B 1 30 ? 6.961 12.312 -2.914 1 97.31 30 SER B C 1
ATOM 797 O O . SER B 1 30 ? 6.359 11.32 -3.32 1 97.31 30 SER B O 1
ATOM 799 N N . LYS B 1 31 ? 7.293 12.5 -1.722 1 96.88 31 LYS B N 1
ATOM 800 C CA . LYS B 1 31 ? 6.793 11.609 -0.676 1 96.88 31 LYS B CA 1
ATOM 801 C C . LYS B 1 31 ? 5.27 11.539 -0.694 1 96.88 31 LYS B C 1
ATOM 803 O O . LYS B 1 31 ? 4.688 10.477 -0.458 1 96.88 31 LYS B O 1
ATOM 808 N N . THR B 1 32 ? 4.617 12.68 -0.952 1 96.06 32 THR B N 1
ATOM 809 C CA . THR B 1 32 ? 3.16 12.727 -1.045 1 96.06 32 THR B CA 1
ATOM 810 C C . THR B 1 32 ? 2.662 11.812 -2.16 1 96.06 32 THR B C 1
ATOM 812 O O . THR B 1 32 ? 1.679 11.094 -1.984 1 96.06 32 THR B O 1
ATOM 815 N N . SER B 1 33 ? 3.357 11.836 -3.283 1 96.38 33 SER B N 1
ATOM 816 C CA . SER B 1 33 ? 2.996 10.945 -4.387 1 96.38 33 SER B CA 1
ATOM 817 C C . SER B 1 33 ? 3.109 9.484 -3.982 1 96.38 33 SER B C 1
ATOM 819 O O . SER B 1 33 ? 2.254 8.672 -4.332 1 96.38 33 SER B O 1
ATOM 821 N N . ILE B 1 34 ? 4.141 9.148 -3.234 1 97.12 34 ILE B N 1
ATOM 822 C CA . ILE B 1 34 ? 4.34 7.781 -2.756 1 97.12 34 ILE B CA 1
ATOM 823 C C . ILE B 1 34 ? 3.176 7.379 -1.851 1 97.12 34 ILE B C 1
ATOM 825 O O . ILE B 1 34 ? 2.621 6.289 -1.989 1 97.12 34 ILE B O 1
ATOM 829 N N . LEU B 1 35 ? 2.793 8.266 -0.938 1 97.12 35 LEU B N 1
ATOM 830 C CA . LEU B 1 35 ? 1.732 7.965 0.018 1 97.12 35 LEU B CA 1
ATOM 831 C C . LEU B 1 35 ? 0.401 7.754 -0.695 1 97.12 35 LEU B C 1
ATOM 833 O O . LEU B 1 35 ? -0.356 6.844 -0.348 1 97.12 35 LEU B O 1
ATOM 837 N N . LYS B 1 36 ? 0.132 8.547 -1.717 1 96.31 36 LYS B N 1
ATOM 838 C CA . LYS B 1 36 ? -1.111 8.414 -2.471 1 96.31 36 LYS B CA 1
ATOM 839 C C . LYS B 1 36 ? -1.143 7.102 -3.248 1 96.31 36 LYS B C 1
ATOM 841 O O . LYS B 1 36 ? -2.17 6.422 -3.285 1 96.31 36 LYS B O 1
ATOM 846 N N . ALA B 1 37 ? -0.015 6.723 -3.729 1 96.38 37 ALA B N 1
ATOM 847 C CA . ALA B 1 37 ? 0.09 5.438 -4.41 1 96.38 37 ALA B CA 1
ATOM 848 C C . ALA B 1 37 ? -0.059 4.281 -3.428 1 96.38 37 ALA B C 1
ATOM 850 O O . ALA B 1 37 ? -0.71 3.277 -3.73 1 96.38 37 ALA B O 1
ATOM 851 N N . ALA B 1 38 ? 0.499 4.426 -2.26 1 96.75 38 ALA B N 1
ATOM 852 C CA . ALA B 1 38 ? 0.391 3.406 -1.218 1 96.75 38 ALA B CA 1
ATOM 853 C C . ALA B 1 38 ? -1.061 3.217 -0.785 1 96.75 38 ALA B C 1
ATOM 855 O O . ALA B 1 38 ? -1.523 2.086 -0.622 1 96.75 38 ALA B O 1
ATOM 856 N N . ILE B 1 39 ? -1.787 4.293 -0.591 1 96.81 39 ILE B N 1
ATOM 857 C CA . ILE B 1 39 ? -3.193 4.242 -0.208 1 96.81 39 ILE B CA 1
ATOM 858 C C . ILE B 1 39 ? -3.99 3.479 -1.266 1 96.81 39 ILE B C 1
ATOM 860 O O . ILE B 1 39 ? -4.781 2.592 -0.936 1 96.81 39 ILE B O 1
ATOM 864 N N . LYS B 1 40 ? -3.748 3.846 -2.492 1 95.38 40 LYS B N 1
ATOM 865 C CA . LYS B 1 40 ? -4.484 3.215 -3.584 1 95.38 40 LYS B CA 1
ATOM 866 C C . LYS B 1 40 ? -4.184 1.721 -3.658 1 95.38 40 LYS B C 1
ATOM 868 O O . LYS B 1 40 ? -5.094 0.905 -3.814 1 95.38 40 LYS B O 1
ATOM 873 N N . LEU B 1 41 ? -2.918 1.431 -3.523 1 95.19 41 LEU B N 1
ATOM 874 C CA . LEU B 1 41 ? -2.547 0.021 -3.586 1 95.19 41 LEU B CA 1
ATOM 875 C C . LEU B 1 41 ? -3.152 -0.753 -2.42 1 95.19 41 LEU B C 1
ATOM 877 O O . LEU B 1 41 ? -3.66 -1.861 -2.604 1 95.19 41 LEU B O 1
ATOM 881 N N . TYR B 1 42 ? -3.057 -0.213 -1.26 1 95.69 42 TYR B N 1
ATOM 882 C CA . TYR B 1 42 ? -3.621 -0.855 -0.078 1 95.69 42 TYR B CA 1
ATOM 883 C C . TYR B 1 42 ? -5.113 -1.106 -0.253 1 95.69 42 TYR B C 1
ATOM 885 O O . TYR B 1 42 ? -5.617 -2.17 0.117 1 95.69 42 TYR B O 1
ATOM 893 N N . TYR B 1 43 ? -5.805 -0.195 -0.801 1 95.5 43 TYR B N 1
ATOM 894 C CA . TYR B 1 43 ? -7.234 -0.321 -1.054 1 95.5 43 TYR B CA 1
ATOM 895 C C . TYR B 1 43 ? -7.52 -1.452 -2.035 1 95.5 43 TYR B C 1
ATOM 897 O O . TYR B 1 43 ? -8.344 -2.326 -1.763 1 95.5 43 TYR B O 1
ATOM 905 N N . ILE B 1 44 ? -6.801 -1.436 -3.188 1 93.06 44 ILE B N 1
ATOM 906 C CA . ILE B 1 44 ? -7.004 -2.432 -4.234 1 93.06 44 ILE B CA 1
ATOM 907 C C . ILE B 1 44 ? -6.723 -3.826 -3.68 1 93.06 44 ILE B C 1
ATOM 909 O O . ILE B 1 44 ? -7.496 -4.758 -3.908 1 93.06 44 ILE B O 1
ATOM 913 N N . ILE B 1 45 ? -5.656 -3.969 -2.891 1 93.81 45 ILE B N 1
ATOM 914 C CA . ILE B 1 45 ? -5.277 -5.262 -2.33 1 93.81 45 ILE B CA 1
ATOM 915 C C . ILE B 1 45 ? -6.359 -5.742 -1.364 1 93.81 45 ILE B C 1
ATOM 917 O O . ILE B 1 45 ? -6.758 -6.906 -1.403 1 93.81 45 ILE B O 1
ATOM 921 N N . ASN B 1 46 ? -6.852 -4.844 -0.487 1 93.88 46 ASN B N 1
ATOM 922 C CA . ASN B 1 46 ? -7.867 -5.246 0.479 1 93.88 46 ASN B CA 1
ATOM 923 C C . ASN B 1 46 ? -9.18 -5.609 -0.208 1 93.88 46 ASN B C 1
ATOM 925 O O . ASN B 1 46 ? -9.883 -6.523 0.228 1 93.88 46 ASN B O 1
ATOM 929 N N . LEU B 1 47 ? -9.516 -4.895 -1.329 1 91.94 47 LEU B N 1
ATOM 930 C CA . LEU B 1 47 ? -10.711 -5.254 -2.09 1 91.94 47 LEU B CA 1
ATOM 931 C C . LEU B 1 47 ? -10.602 -6.672 -2.633 1 91.94 47 LEU B C 1
ATOM 933 O O . LEU B 1 47 ? -11.57 -7.434 -2.588 1 91.94 47 LEU B O 1
ATOM 937 N N . ARG B 1 48 ? -9.453 -7.043 -3.133 1 91.69 48 ARG B N 1
ATOM 938 C CA . ARG B 1 48 ? -9.25 -8.367 -3.709 1 91.69 48 ARG B CA 1
ATOM 939 C C . ARG B 1 48 ? -9.312 -9.445 -2.637 1 91.69 48 ARG B C 1
ATOM 941 O O . ARG B 1 48 ? -9.938 -10.492 -2.834 1 91.69 48 ARG B O 1
ATOM 948 N N . ILE B 1 49 ? -8.68 -9.203 -1.527 1 92.81 49 ILE B N 1
ATOM 949 C CA . ILE B 1 49 ? -8.664 -10.172 -0.433 1 92.81 49 ILE B CA 1
ATOM 950 C C . ILE B 1 49 ? -10.086 -10.383 0.088 1 92.81 49 ILE B C 1
ATOM 952 O O . ILE B 1 49 ? -10.5 -11.516 0.323 1 92.81 49 ILE B O 1
ATOM 956 N N . GLU B 1 50 ? -10.781 -9.32 0.233 1 92 50 GLU B N 1
ATOM 957 C CA . GLU B 1 50 ? -12.156 -9.406 0.708 1 92 50 GLU B CA 1
ATOM 958 C C . GLU B 1 50 ? -13.039 -10.156 -0.288 1 92 50 GLU B C 1
ATOM 960 O O . GLU B 1 50 ? -14.055 -10.75 0.093 1 92 50 GLU B O 1
ATOM 965 N N . SER B 1 51 ? -12.625 -10.125 -1.538 1 92.75 51 SER B N 1
ATOM 966 C CA . SER B 1 51 ? -13.391 -10.812 -2.58 1 92.75 51 SER B CA 1
ATOM 967 C C . SER B 1 51 ? -12.984 -12.273 -2.689 1 92.75 51 SER B C 1
ATOM 969 O O . SER B 1 51 ? -13.484 -13 -3.551 1 92.75 51 SER B O 1
ATOM 971 N N . GLY B 1 52 ? -12.023 -12.727 -1.892 1 93.12 52 GLY B N 1
ATOM 972 C CA . GLY B 1 52 ? -11.688 -14.141 -1.829 1 93.12 52 GLY B CA 1
ATOM 973 C C . GLY B 1 52 ? -10.375 -14.469 -2.518 1 93.12 52 GLY B C 1
ATOM 974 O O . GLY B 1 52 ? -10.062 -15.641 -2.744 1 93.12 52 GLY B O 1
ATOM 975 N N . GLU B 1 53 ? -9.625 -13.383 -2.865 1 94.25 53 GLU B N 1
ATOM 976 C CA . GLU B 1 53 ? -8.352 -13.625 -3.531 1 94.25 53 GLU B CA 1
ATOM 977 C C . GLU B 1 53 ? -7.195 -13.633 -2.529 1 94.25 53 GLU B C 1
ATOM 979 O O . GLU B 1 53 ? -7.289 -13.016 -1.465 1 94.25 53 GLU B O 1
ATOM 984 N N . LYS B 1 54 ? -6.141 -14.367 -2.904 1 93.62 54 LYS B N 1
ATOM 985 C CA . LYS B 1 54 ? -4.852 -14.328 -2.215 1 93.62 54 LYS B CA 1
ATOM 986 C C . LYS B 1 54 ? -3.816 -13.562 -3.031 1 93.62 54 LYS B C 1
ATOM 988 O O . LYS B 1 54 ? -3.854 -13.578 -4.266 1 93.62 54 LYS B O 1
ATOM 993 N N . ILE B 1 55 ? -2.971 -12.867 -2.34 1 94.06 55 ILE B N 1
ATOM 994 C CA . ILE B 1 55 ? -1.91 -12.109 -2.998 1 94.06 55 ILE B CA 1
ATOM 995 C C . ILE B 1 55 ? -0.586 -12.859 -2.869 1 94.06 55 ILE B C 1
ATOM 997 O O . ILE B 1 55 ? -0.23 -13.328 -1.782 1 94.06 55 ILE B O 1
ATOM 1001 N N . PHE B 1 56 ? 0.147 -12.906 -3.963 1 94.38 56 PHE B N 1
ATOM 1002 C CA . PHE B 1 56 ? 1.406 -13.641 -4.016 1 94.38 56 PHE B CA 1
ATOM 1003 C C . PHE B 1 56 ? 2.475 -12.828 -4.742 1 94.38 56 PHE B C 1
ATOM 1005 O O . PHE B 1 56 ? 2.154 -11.969 -5.57 1 94.38 56 PHE B O 1
ATOM 1012 N N . SER B 1 57 ? 3.625 -13.102 -4.305 1 93.75 57 SER B N 1
ATOM 1013 C CA . SER B 1 57 ? 4.762 -12.75 -5.148 1 93.75 57 SER B CA 1
ATOM 1014 C C . SER B 1 57 ? 5.387 -13.984 -5.781 1 93.75 57 SER B C 1
ATOM 1016 O O . SER B 1 57 ? 5.352 -15.07 -5.195 1 93.75 57 SER B O 1
ATOM 1018 N N . GLU B 1 58 ? 5.809 -13.82 -7.004 1 93.69 58 GLU B N 1
ATOM 1019 C CA . GLU B 1 58 ? 6.453 -14.914 -7.734 1 93.69 58 GLU B CA 1
ATOM 1020 C C . GLU B 1 58 ? 7.758 -14.453 -8.375 1 93.69 58 GLU B C 1
ATOM 1022 O O . GLU B 1 58 ? 7.785 -13.438 -9.086 1 93.69 58 GLU B O 1
ATOM 1027 N N . ASP B 1 59 ? 8.836 -15.258 -8.078 1 94.88 59 ASP B N 1
ATOM 1028 C CA . ASP B 1 59 ? 10.109 -14.977 -8.734 1 94.88 59 ASP B CA 1
ATOM 1029 C C . ASP B 1 59 ? 10.023 -15.242 -10.234 1 94.88 59 ASP B C 1
ATOM 1031 O O . ASP B 1 59 ? 9.656 -16.344 -10.656 1 94.88 59 ASP B O 1
ATOM 1035 N N . ASP B 1 60 ? 10.336 -14.328 -10.953 1 89 60 ASP B N 1
ATOM 1036 C CA . ASP B 1 60 ? 10.156 -14.414 -12.406 1 89 60 ASP B CA 1
ATOM 1037 C C . ASP B 1 60 ? 11.086 -15.461 -13.008 1 89 60 ASP B C 1
ATOM 1039 O O . ASP B 1 60 ? 10.742 -16.094 -14.016 1 89 60 ASP B O 1
ATOM 1043 N N . LYS B 1 61 ? 12.195 -15.719 -12.375 1 94 61 LYS B N 1
ATOM 1044 C CA . LYS B 1 61 ? 13.188 -16.641 -12.922 1 94 61 LYS B CA 1
ATOM 1045 C C . LYS B 1 61 ? 12.969 -18.062 -12.414 1 94 61 LYS B C 1
ATOM 1047 O O . LYS B 1 61 ? 13.047 -19.016 -13.188 1 94 61 LYS B O 1
ATOM 1052 N N . THR B 1 62 ? 12.656 -18.25 -11.148 1 94.81 62 THR B N 1
ATOM 1053 C CA . THR B 1 62 ? 12.617 -19.578 -10.555 1 94.81 62 THR B CA 1
ATOM 1054 C C . THR B 1 62 ? 11.18 -20.078 -10.461 1 94.81 62 THR B C 1
ATOM 1056 O O . THR B 1 62 ? 10.953 -21.281 -10.305 1 94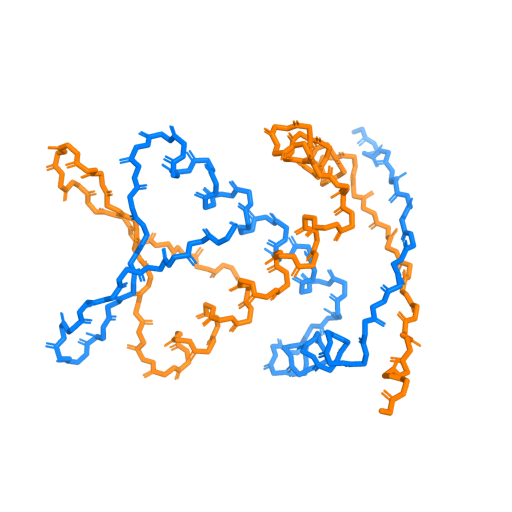.81 62 THR B O 1
ATOM 1059 N N . GLY B 1 63 ? 10.211 -19.172 -10.43 1 92.5 63 GLY B N 1
ATOM 1060 C CA . GLY B 1 63 ? 8.812 -19.547 -10.258 1 92.5 63 GLY B CA 1
ATOM 1061 C C . GLY B 1 63 ? 8.43 -19.781 -8.812 1 92.5 63 GLY B C 1
ATOM 1062 O O . GLY B 1 63 ? 7.297 -20.156 -8.516 1 92.5 63 GLY B O 1
ATOM 1063 N N . GLU B 1 64 ? 9.359 -19.438 -7.902 1 94.56 64 GLU B N 1
ATOM 1064 C CA . GLU B 1 64 ? 9.062 -19.578 -6.484 1 94.56 64 GLU B CA 1
ATOM 1065 C C . GLU B 1 64 ? 8.016 -18.578 -6.031 1 94.56 64 GLU B C 1
ATOM 1067 O O . GLU B 1 64 ? 8.109 -17.391 -6.359 1 94.56 64 GLU B O 1
ATOM 1072 N N . LYS B 1 65 ? 7.051 -19.094 -5.289 1 91.88 65 LYS B N 1
ATOM 1073 C CA . LYS B 1 65 ? 5.918 -18.281 -4.855 1 91.88 65 LYS B CA 1
ATOM 1074 C C . LYS B 1 65 ? 5.945 -18.062 -3.344 1 91.88 65 LYS B C 1
ATOM 1076 O O . LYS B 1 65 ? 6.367 -18.953 -2.594 1 91.88 65 LYS B O 1
ATOM 1081 N N . ALA B 1 66 ? 5.535 -16.859 -2.936 1 92.12 66 ALA B N 1
ATOM 1082 C CA . ALA B 1 66 ? 5.32 -16.531 -1.529 1 92.12 66 ALA B CA 1
ATOM 1083 C C . ALA B 1 66 ? 4.039 -15.719 -1.347 1 92.12 66 ALA B C 1
ATOM 1085 O O . ALA B 1 66 ? 3.793 -14.758 -2.082 1 92.12 66 ALA B O 1
ATOM 1086 N N . GLU B 1 67 ? 3.291 -16.234 -0.424 1 91.31 67 GLU B N 1
ATOM 1087 C CA . GLU B 1 67 ? 2.092 -15.461 -0.115 1 91.31 67 GLU B CA 1
ATOM 1088 C C . GLU B 1 67 ? 2.443 -14.172 0.622 1 91.31 67 GLU B C 1
ATOM 1090 O O . GLU B 1 67 ? 3.285 -14.172 1.521 1 91.31 67 GLU B O 1
ATOM 1095 N N . LEU B 1 68 ? 1.813 -13.07 0.042 1 86.62 68 LEU B N 1
ATOM 1096 C CA . LEU B 1 68 ? 1.972 -11.82 0.771 1 86.62 68 LEU B CA 1
ATOM 1097 C C . LEU B 1 68 ? 0.969 -11.727 1.916 1 86.62 68 LEU B C 1
ATOM 1099 O O . LEU B 1 68 ? -0.236 -11.883 1.707 1 86.62 68 LEU B O 1
ATOM 1103 N N . LEU B 1 69 ? 1.538 -11.852 3.168 1 74.25 69 LEU B N 1
ATOM 1104 C CA . LEU B 1 69 ? 0.674 -11.719 4.336 1 74.25 69 LEU B CA 1
ATOM 1105 C C . LEU B 1 69 ? 0.398 -10.25 4.637 1 74.25 69 LEU B C 1
ATOM 1107 O O . LEU B 1 69 ? 1.323 -9.438 4.684 1 74.25 69 LEU B O 1
ATOM 1111 N N . LEU B 1 70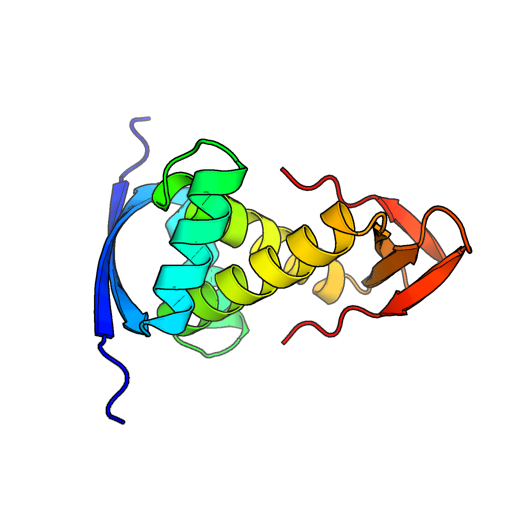 ? -0.825 -9.922 4.254 1 66 70 LEU B N 1
ATOM 1112 C CA . LEU B 1 70 ? -1.171 -8.516 4.434 1 66 70 LEU B CA 1
ATOM 1113 C C . LEU B 1 70 ? -1.549 -8.234 5.883 1 66 70 LEU B C 1
ATOM 1115 O O . LEU B 1 70 ? -2.158 -9.078 6.547 1 66 70 LEU B O 1
ATOM 1119 N N . LEU B 1 71 ? -0.739 -7.426 6.43 1 54.72 71 LEU B N 1
ATOM 1120 C CA . LEU B 1 71 ? -1.1 -6.93 7.754 1 54.72 71 LEU B CA 1
ATOM 1121 C C . LEU B 1 71 ? -2.395 -6.129 7.699 1 54.72 71 LEU B C 1
ATOM 1123 O O . LEU B 1 71 ? -2.742 -5.57 6.656 1 54.72 71 LEU B O 1
#

Secondary structure (DSSP, 8-state):
----EEEEEEEEEHHHHHHHHHHHHHHTS-HHHHHHHHHHHHHHHHHHHHTTEEEEEEETTT--EEE----/----EEEEEEEEEHHHHHHHHHHHHHHTS-HHHHHHHHHHHHHHHHHHHHTTEEEEEEETTT--EEE----